Protein AF-A0A7Y1XIR2-F1 (afdb_monomer)

Radius of gyration: 12.78 Å; Cα contacts (8 Å, |Δi|>4): 74; chains: 1; bounding box: 37×23×31 Å

Solvent-accessible surface area (backbone atoms only — not comparable to full-atom values): 4124 Å² total; per-residue (Å²): 135,85,79,85,53,60,46,68,45,40,39,41,38,79,59,86,97,45,76,47,79,44,80,49,75,41,69,70,64,88,85,88,86,89,83,77,63,90,88,70,45,65,69,58,50,53,30,39,76,70,66,75,39,88,53,61,65,60,78,73,129

Foldseek 3Di:
DDDQDWAWWAFWDDDPPDIDGDTDIHGPDDDDDDDDDPPPCPVVVVCVVVVNDDTPTPGDD

Sequence (61 aa):
MVVDTTIALKHTLLQGDFELSVDVKIPATGVTGLFGKSGSGKTTLLRCIAGLEKGLSHDAR

Nearest PDB structures (foldseek):
  2nq2-assembly1_D  TM=7.410E-01  e=1.047E+00  Haemophilus influenzae

Structure (mmCIF, N/CA/C/O backbone):
data_AF-A0A7Y1XIR2-F1
#
_entry.id   AF-A0A7Y1XIR2-F1
#
loop_
_atom_site.group_PDB
_atom_site.id
_atom_site.type_symbol
_atom_site.label_atom_id
_atom_site.label_alt_id
_atom_site.label_comp_id
_atom_site.label_asym_id
_atom_site.label_entity_id
_atom_site.label_seq_id
_atom_site.pdbx_PDB_ins_code
_atom_site.Cartn_x
_atom_site.Cartn_y
_atom_site.Cartn_z
_atom_site.occupancy
_atom_site.B_iso_or_equiv
_atom_site.auth_seq_id
_atom_site.auth_comp_id
_atom_site.auth_asym_id
_atom_site.auth_atom_id
_atom_site.pdbx_PDB_model_num
ATOM 1 N N . MET A 1 1 ? -25.810 0.122 17.006 1.00 44.81 1 MET A N 1
ATOM 2 C CA . MET A 1 1 ? -25.390 0.994 15.893 1.00 44.81 1 MET A CA 1
ATOM 3 C C . MET A 1 1 ? -23.913 0.710 15.673 1.00 44.81 1 MET A C 1
ATOM 5 O O . MET A 1 1 ? -23.115 1.085 16.520 1.00 44.81 1 MET A O 1
ATOM 9 N N . VAL A 1 2 ? -23.569 -0.100 14.670 1.00 56.31 2 VAL A N 1
ATOM 10 C CA . VAL A 1 2 ? -22.163 -0.374 14.336 1.00 56.31 2 VAL A CA 1
ATOM 11 C C . VAL A 1 2 ? -21.700 0.814 13.506 1.00 56.31 2 VAL A C 1
ATOM 13 O O . VAL A 1 2 ? -22.308 1.123 12.488 1.00 56.31 2 VAL A O 1
ATOM 16 N N . VAL A 1 3 ? -20.709 1.546 13.996 1.00 62.34 3 VAL A N 1
ATOM 17 C CA . VAL A 1 3 ? -20.003 2.533 13.181 1.00 62.34 3 VAL A CA 1
ATOM 18 C C . VAL A 1 3 ? -19.042 1.751 12.296 1.00 62.34 3 VAL A C 1
ATOM 20 O O . VAL A 1 3 ? -18.076 1.176 12.796 1.00 62.34 3 VAL A O 1
ATOM 23 N N . ASP A 1 4 ? -19.340 1.673 10.999 1.00 72.81 4 ASP A N 1
ATOM 24 C CA . ASP A 1 4 ? -18.454 1.083 9.994 1.00 72.81 4 ASP A CA 1
ATOM 25 C C . ASP A 1 4 ? -17.248 2.006 9.779 1.00 72.81 4 ASP A C 1
ATOM 27 O O . ASP A 1 4 ? -17.186 2.806 8.845 1.00 72.81 4 ASP A O 1
ATOM 31 N N . THR A 1 5 ? -16.297 1.951 10.709 1.00 87.62 5 THR A N 1
ATOM 32 C CA . THR A 1 5 ? -15.059 2.724 10.639 1.00 87.62 5 THR A CA 1
ATOM 33 C C . THR A 1 5 ? -14.235 2.254 9.441 1.00 87.62 5 THR A C 1
ATOM 35 O O . THR A 1 5 ? -13.971 1.059 9.286 1.00 87.62 5 THR A O 1
ATOM 38 N N . THR A 1 6 ? -13.787 3.191 8.606 1.00 90.62 6 THR A N 1
ATOM 39 C CA . THR A 1 6 ? -12.930 2.913 7.445 1.00 90.62 6 THR A CA 1
ATOM 40 C C . THR A 1 6 ? -11.625 3.688 7.525 1.00 90.62 6 THR A C 1
ATOM 42 O O . THR A 1 6 ? -11.623 4.852 7.913 1.00 90.62 6 THR A O 1
ATOM 45 N N . ILE A 1 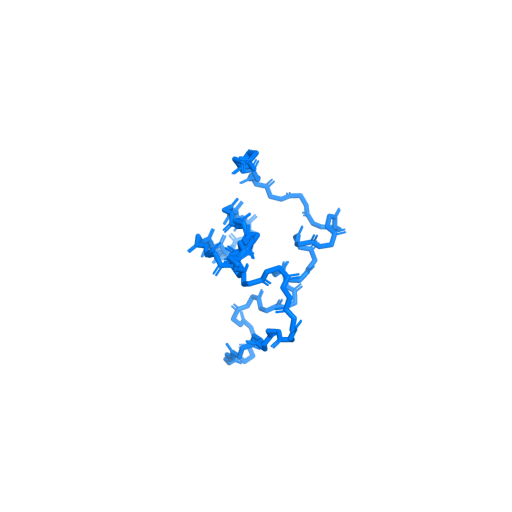7 ? -10.540 3.073 7.072 1.00 89.19 7 ILE A N 1
ATOM 46 C CA . ILE A 1 7 ? -9.241 3.698 6.849 1.00 89.19 7 ILE A CA 1
ATOM 47 C C . ILE A 1 7 ? -9.212 4.204 5.407 1.00 89.19 7 ILE A C 1
ATOM 49 O O . ILE A 1 7 ? -9.309 3.411 4.469 1.00 89.19 7 ILE A O 1
ATOM 53 N N . ALA A 1 8 ? -9.098 5.517 5.225 1.00 90.44 8 ALA A N 1
ATOM 54 C CA . ALA A 1 8 ? -8.880 6.113 3.913 1.00 90.44 8 ALA A CA 1
ATOM 55 C C . ALA A 1 8 ? -7.381 6.115 3.587 1.00 90.44 8 ALA A C 1
ATOM 57 O O . ALA A 1 8 ? -6.562 6.560 4.386 1.00 90.44 8 ALA A O 1
ATOM 58 N N . LEU A 1 9 ? -7.024 5.625 2.404 1.00 88.00 9 LEU A N 1
ATOM 59 C CA . LEU A 1 9 ? -5.661 5.600 1.897 1.00 88.00 9 LEU A CA 1
ATOM 60 C C . LEU A 1 9 ? -5.634 6.284 0.536 1.00 88.00 9 LEU A C 1
ATOM 62 O O . LEU A 1 9 ? -6.112 5.726 -0.452 1.00 88.00 9 LEU A O 1
ATOM 66 N N . LYS A 1 10 ? -5.037 7.476 0.501 1.00 91.12 10 LYS A N 1
ATOM 67 C CA . LYS A 1 10 ? -4.778 8.216 -0.729 1.00 91.12 10 LYS A CA 1
ATOM 68 C C . LYS A 1 10 ? -3.289 8.482 -0.869 1.00 91.12 10 LYS A C 1
ATOM 70 O O . LYS A 1 10 ? -2.694 9.187 -0.054 1.00 91.12 10 LYS A O 1
ATOM 75 N N . HIS A 1 11 ? -2.681 7.884 -1.883 1.00 88.06 11 HIS A N 1
ATOM 76 C CA . HIS A 1 11 ? -1.238 7.913 -2.042 1.00 88.06 11 HIS A CA 1
ATOM 77 C C . HIS A 1 11 ? -0.835 7.872 -3.511 1.00 88.06 11 HIS A C 1
ATOM 79 O O . HIS A 1 11 ? -1.328 7.044 -4.279 1.00 88.06 11 HIS A O 1
ATOM 85 N N . THR A 1 12 ? 0.121 8.727 -3.867 1.00 91.44 12 THR A N 1
ATOM 86 C CA . THR A 1 12 ? 0.789 8.699 -5.168 1.00 91.44 12 THR A CA 1
ATOM 87 C C . THR A 1 12 ? 2.290 8.573 -4.950 1.00 91.44 12 THR A C 1
ATOM 89 O O . THR A 1 12 ? 2.881 9.307 -4.156 1.00 91.44 12 THR A O 1
ATOM 92 N N . LEU A 1 13 ? 2.914 7.620 -5.635 1.00 90.06 13 LEU A N 1
ATOM 93 C CA . LEU A 1 13 ? 4.353 7.393 -5.597 1.00 90.06 13 LEU A CA 1
ATOM 94 C C . LEU A 1 13 ? 4.874 7.167 -7.012 1.00 90.06 13 LEU A C 1
ATOM 96 O O . LEU A 1 13 ? 4.308 6.384 -7.770 1.00 90.06 13 LEU A O 1
ATOM 100 N N . LEU A 1 14 ? 5.975 7.844 -7.330 1.00 90.44 14 LEU A N 1
ATOM 101 C CA . LEU A 1 14 ? 6.702 7.711 -8.586 1.00 90.44 14 LEU A CA 1
ATOM 102 C C . LEU A 1 14 ? 8.094 7.159 -8.282 1.00 90.44 14 LEU A C 1
ATOM 104 O O . LEU A 1 14 ? 8.818 7.722 -7.461 1.00 90.44 14 LEU A O 1
ATOM 108 N N . GLN A 1 15 ? 8.463 6.058 -8.931 1.00 84.38 15 GLN A N 1
ATOM 109 C CA . GLN A 1 15 ? 9.764 5.413 -8.773 1.00 84.38 15 GLN A CA 1
ATOM 110 C C . GLN A 1 15 ? 10.287 4.970 -10.143 1.00 84.38 15 GLN A C 1
ATOM 112 O O . GLN A 1 15 ? 9.985 3.878 -10.619 1.00 84.38 15 GLN A O 1
ATOM 117 N N . GLY A 1 16 ? 11.070 5.836 -10.793 1.00 88.00 16 GLY A N 1
ATOM 118 C CA . GLY A 1 16 ? 11.467 5.635 -12.191 1.00 88.00 16 GLY A CA 1
ATOM 119 C C . GLY A 1 16 ? 10.242 5.649 -13.110 1.00 88.00 16 GLY A C 1
ATOM 120 O O . GLY A 1 16 ? 9.403 6.537 -12.988 1.00 88.00 16 GLY A O 1
ATOM 121 N N . ASP A 1 17 ? 10.117 4.636 -13.970 1.00 89.62 17 ASP A N 1
ATOM 122 C CA . ASP A 1 17 ? 8.982 4.471 -14.896 1.00 89.62 17 ASP A CA 1
ATOM 123 C C . ASP A 1 17 ? 7.736 3.847 -14.237 1.00 89.62 17 ASP A C 1
ATOM 125 O O . ASP A 1 17 ? 6.744 3.552 -14.905 1.00 89.62 17 ASP A O 1
ATOM 129 N N . PHE A 1 18 ? 7.786 3.591 -12.927 1.00 88.81 18 PHE A N 1
ATOM 130 C CA . PHE A 1 18 ? 6.681 3.015 -12.174 1.00 88.81 18 PHE A CA 1
ATOM 131 C C . PHE A 1 18 ? 5.899 4.095 -11.418 1.00 88.81 18 PHE A C 1
ATOM 133 O O . PHE A 1 18 ? 6.459 4.829 -10.600 1.00 88.81 18 PHE A O 1
ATOM 140 N N . GLU A 1 19 ? 4.584 4.125 -11.636 1.00 92.00 19 GLU A N 1
ATOM 141 C CA . GLU A 1 19 ? 3.634 4.941 -10.883 1.00 92.00 19 GLU A CA 1
ATOM 142 C C . GLU A 1 19 ? 2.691 4.052 -10.067 1.00 92.00 19 GLU A C 1
ATOM 144 O O . GLU A 1 19 ? 2.029 3.153 -10.592 1.00 92.00 19 GLU A O 1
ATOM 149 N N . LEU A 1 20 ? 2.597 4.340 -8.770 1.00 91.12 20 LEU A N 1
ATOM 150 C CA . LEU A 1 20 ? 1.576 3.803 -7.883 1.00 91.12 20 LEU A CA 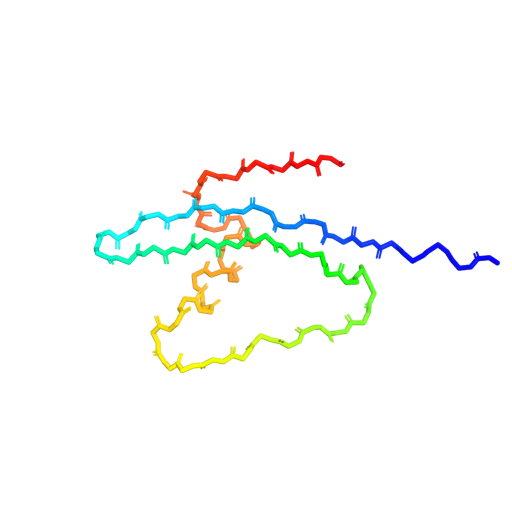1
ATOM 151 C C . LEU A 1 20 ? 0.604 4.921 -7.515 1.00 91.12 20 LEU A C 1
ATOM 153 O O . LEU A 1 20 ? 0.977 5.845 -6.797 1.00 91.12 20 LEU A O 1
ATOM 157 N N . SER A 1 21 ? -0.647 4.793 -7.954 1.00 92.75 21 SER A N 1
ATOM 158 C CA . SER A 1 21 ? -1.751 5.680 -7.584 1.00 92.75 21 SER A CA 1
ATOM 159 C C . SER A 1 21 ? -2.837 4.870 -6.885 1.00 92.75 21 SER A C 1
ATOM 161 O O . SER A 1 21 ? -3.365 3.906 -7.444 1.00 92.75 21 SER A O 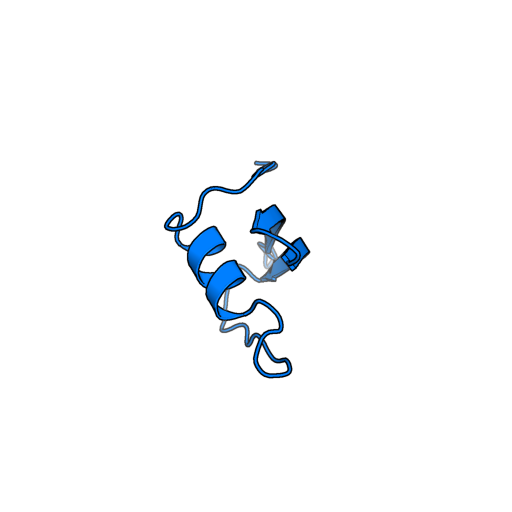1
ATOM 163 N N . VAL A 1 22 ? -3.123 5.217 -5.632 1.00 91.50 22 VAL A N 1
ATOM 164 C CA . VAL A 1 22 ? -4.096 4.518 -4.790 1.00 91.50 22 VAL A CA 1
ATOM 165 C C . VAL A 1 22 ? -5.020 5.534 -4.142 1.00 91.50 22 VAL A C 1
ATOM 167 O O . VAL A 1 22 ? -4.559 6.478 -3.508 1.00 91.50 22 VAL A O 1
ATOM 170 N N . ASP A 1 23 ? -6.322 5.308 -4.284 1.00 92.62 23 ASP A N 1
ATOM 171 C CA . ASP A 1 23 ? -7.386 6.025 -3.584 1.00 92.62 23 ASP A CA 1
ATOM 172 C C . ASP A 1 23 ? -8.430 4.981 -3.172 1.00 92.62 23 ASP A C 1
ATOM 174 O O . ASP A 1 23 ? -9.209 4.493 -3.994 1.00 92.62 23 ASP A O 1
ATOM 178 N N . VAL A 1 24 ? -8.352 4.519 -1.923 1.00 90.44 24 VAL A N 1
ATOM 179 C CA . VAL A 1 24 ? -9.182 3.418 -1.425 1.00 90.44 24 VAL A CA 1
ATOM 180 C C . VAL A 1 24 ? -9.618 3.658 0.013 1.00 90.44 24 VAL A C 1
ATOM 182 O O . VAL A 1 24 ? -8.902 4.255 0.814 1.00 90.44 24 VAL A O 1
ATOM 185 N N . LYS A 1 25 ? -10.801 3.146 0.355 1.00 91.75 25 LYS A N 1
ATOM 186 C CA . LYS A 1 25 ? -11.285 3.039 1.732 1.00 91.75 25 LYS A CA 1
ATOM 187 C C . LYS A 1 25 ? -11.325 1.572 2.123 1.00 91.75 25 LYS A C 1
ATOM 189 O O . LYS A 1 25 ? -11.938 0.766 1.428 1.00 91.75 25 LYS A O 1
ATOM 194 N N . ILE A 1 26 ? -10.664 1.236 3.220 1.00 91.19 26 ILE A N 1
ATOM 195 C CA . ILE A 1 26 ? -10.529 -0.132 3.719 1.00 91.19 26 ILE A CA 1
ATOM 196 C C . ILE A 1 26 ? -11.276 -0.226 5.052 1.00 91.19 26 ILE A C 1
ATOM 198 O O . ILE A 1 26 ? -11.156 0.697 5.857 1.00 91.19 26 ILE A O 1
ATOM 202 N N . PRO A 1 27 ? -12.042 -1.292 5.331 1.00 92.50 27 PRO A N 1
ATOM 203 C CA . PRO A 1 27 ? -12.626 -1.490 6.654 1.00 92.50 27 PRO A CA 1
ATOM 204 C C . PRO A 1 27 ? -11.550 -1.452 7.749 1.00 92.50 27 PRO A C 1
ATOM 206 O O . PRO A 1 27 ? -10.495 -2.067 7.609 1.00 92.50 27 PRO A O 1
ATOM 209 N N . ALA A 1 28 ? -11.811 -0.747 8.851 1.00 89.44 28 ALA A N 1
ATOM 210 C CA . ALA A 1 28 ? -10.892 -0.696 9.992 1.00 89.44 28 ALA A CA 1
ATOM 211 C C . ALA A 1 28 ? -10.886 -1.999 10.812 1.00 89.44 28 ALA A C 1
ATOM 213 O O . ALA A 1 28 ? -10.112 -2.139 11.758 1.00 89.44 28 ALA A O 1
ATOM 214 N N . THR A 1 29 ? -11.759 -2.947 10.469 1.00 91.81 29 THR A N 1
ATOM 215 C CA . THR A 1 29 ? -11.891 -4.253 11.113 1.00 91.81 29 THR A CA 1
ATOM 216 C C . THR A 1 29 ? -11.811 -5.375 10.078 1.00 91.81 29 THR A C 1
ATOM 218 O O . THR A 1 29 ? -12.126 -5.195 8.902 1.00 91.81 29 THR A O 1
ATOM 221 N N . GLY A 1 30 ? -11.387 -6.559 10.523 1.00 91.00 30 GLY A N 1
ATOM 222 C CA . GLY A 1 30 ? -11.212 -7.724 9.655 1.00 91.00 30 GLY A CA 1
ATOM 223 C C . GLY A 1 30 ? -9.865 -7.752 8.928 1.00 91.00 30 GLY A C 1
ATOM 224 O O . GLY A 1 30 ? -8.913 -7.076 9.314 1.00 91.00 30 GLY A O 1
ATOM 225 N N . VAL A 1 31 ? -9.773 -8.592 7.893 1.00 93.00 31 VAL A N 1
ATOM 226 C CA . VAL A 1 31 ? -8.554 -8.798 7.095 1.00 93.00 31 VAL A CA 1
ATOM 227 C C . VAL A 1 31 ? -8.842 -8.439 5.642 1.00 93.00 31 VAL A C 1
ATOM 229 O O . 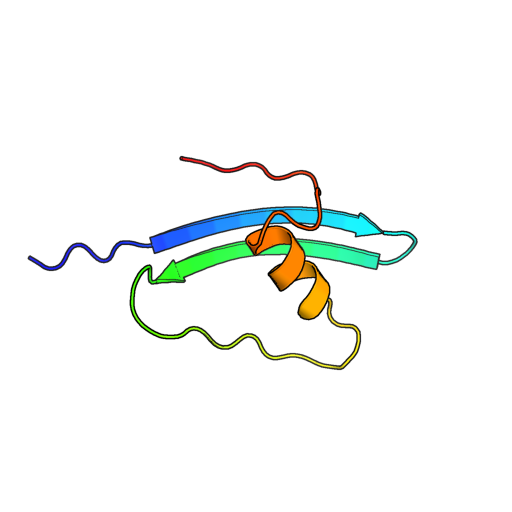VAL A 1 31 ? -9.751 -9.000 5.033 1.00 93.00 31 VAL A O 1
ATOM 232 N N . THR A 1 32 ? -8.043 -7.533 5.075 1.00 92.12 32 THR A N 1
ATOM 233 C CA . THR A 1 32 ? -8.130 -7.138 3.661 1.00 92.12 32 THR A CA 1
ATOM 234 C C . THR A 1 32 ? -6.974 -7.749 2.874 1.00 92.12 32 THR A C 1
ATOM 236 O O . THR A 1 32 ? -5.810 -7.562 3.225 1.00 92.12 32 THR A O 1
ATOM 239 N N . GLY A 1 33 ? -7.287 -8.479 1.802 1.00 93.38 33 GLY A N 1
ATOM 240 C CA . GLY A 1 33 ? -6.295 -9.059 0.893 1.00 93.38 33 GLY A CA 1
ATOM 241 C C . GLY A 1 33 ? -6.029 -8.165 -0.319 1.00 93.38 33 GLY A C 1
ATOM 242 O O . GLY A 1 33 ? -6.967 -7.688 -0.953 1.00 93.38 33 GLY A O 1
ATOM 243 N N . LEU A 1 34 ? -4.754 -7.976 -0.674 1.00 93.31 34 LEU A N 1
ATOM 244 C CA . LEU A 1 34 ? -4.329 -7.240 -1.868 1.00 93.31 34 LEU A CA 1
ATOM 245 C C . LEU A 1 34 ? -3.807 -8.208 -2.940 1.00 93.31 34 LEU A C 1
ATOM 247 O O . LEU A 1 34 ? -2.775 -8.854 -2.754 1.00 93.31 34 LEU A O 1
ATOM 251 N N . PHE A 1 35 ? -4.482 -8.266 -4.089 1.00 94.44 35 PHE A N 1
ATOM 252 C CA . PHE A 1 35 ? -4.162 -9.187 -5.186 1.00 94.44 35 PHE A CA 1
ATOM 253 C C . PHE A 1 35 ? -3.729 -8.450 -6.458 1.00 94.44 35 PHE A C 1
ATOM 255 O O . PHE A 1 35 ? -4.078 -7.296 -6.680 1.00 94.44 35 PHE A O 1
ATOM 262 N N . GLY A 1 36 ? -2.945 -9.125 -7.303 1.00 93.69 36 GLY A N 1
ATOM 263 C CA . GLY A 1 36 ? -2.464 -8.577 -8.574 1.00 93.69 36 GLY A CA 1
ATOM 264 C C . GLY A 1 36 ? -1.233 -9.306 -9.112 1.00 93.69 36 GLY A C 1
ATOM 265 O O . GLY A 1 36 ? -0.567 -10.039 -8.375 1.00 93.69 36 GLY A O 1
ATOM 266 N N . LYS A 1 37 ? -0.896 -9.079 -10.387 1.00 95.62 37 LYS A N 1
ATOM 267 C CA . LYS A 1 37 ? 0.281 -9.668 -11.060 1.00 95.62 37 LYS A CA 1
ATOM 268 C C . LYS A 1 37 ? 1.599 -9.292 -10.364 1.00 95.62 37 LYS A C 1
ATOM 270 O O . LYS A 1 37 ? 1.660 -8.318 -9.611 1.00 95.62 37 LYS A O 1
ATOM 275 N N . SER A 1 38 ? 2.670 -10.053 -10.597 1.00 93.88 38 SER A N 1
ATOM 276 C CA . SER A 1 38 ? 4.010 -9.639 -10.146 1.00 93.88 38 SER A CA 1
ATOM 277 C C . SER A 1 38 ? 4.372 -8.271 -10.741 1.00 93.88 38 SER A C 1
ATOM 279 O O . SER A 1 38 ? 3.992 -7.984 -11.873 1.00 93.88 38 SER A O 1
ATOM 281 N N . GLY A 1 39 ? 5.029 -7.408 -9.962 1.00 90.81 39 GLY A N 1
ATOM 282 C CA . GLY A 1 39 ? 5.362 -6.037 -10.374 1.00 90.81 39 GLY A CA 1
ATOM 283 C C . GLY A 1 39 ? 4.223 -5.010 -10.282 1.00 90.81 39 GLY A C 1
ATOM 284 O O . GLY A 1 39 ? 4.469 -3.831 -10.481 1.00 90.81 39 GLY A O 1
ATOM 285 N N . SER A 1 40 ? 2.997 -5.394 -9.904 1.00 92.44 40 SER A N 1
ATOM 286 C CA . SER A 1 40 ? 1.854 -4.461 -9.831 1.00 92.44 40 SER A CA 1
ATOM 287 C C . SER A 1 40 ? 1.891 -3.454 -8.666 1.00 92.44 40 SER A C 1
ATOM 289 O O . SER A 1 40 ? 0.873 -2.840 -8.370 1.00 92.44 40 SER A O 1
ATOM 291 N N . GLY A 1 41 ? 2.996 -3.356 -7.920 1.00 92.44 41 GLY A N 1
ATOM 292 C CA . GLY A 1 41 ? 3.114 -2.414 -6.800 1.00 92.44 41 GLY A CA 1
ATOM 293 C C . GLY A 1 41 ? 2.574 -2.873 -5.442 1.00 92.44 41 GLY A C 1
ATOM 294 O O . GLY A 1 41 ? 2.525 -2.061 -4.527 1.00 92.44 41 GLY A O 1
ATOM 295 N N . LYS A 1 42 ? 2.202 -4.151 -5.249 1.00 95.25 42 LYS A N 1
ATOM 296 C CA . LYS A 1 42 ? 1.643 -4.637 -3.962 1.00 95.25 42 LYS A CA 1
ATOM 297 C C . LYS A 1 42 ? 2.572 -4.398 -2.770 1.00 95.25 42 LYS A C 1
ATOM 299 O O . LYS A 1 42 ? 2.161 -3.839 -1.761 1.00 95.25 42 LYS A O 1
ATOM 304 N N . THR A 1 43 ? 3.830 -4.819 -2.894 1.00 94.12 43 THR A N 1
ATOM 305 C CA . THR A 1 43 ? 4.842 -4.628 -1.846 1.00 94.12 43 THR A CA 1
ATOM 306 C C . THR A 1 43 ? 5.115 -3.146 -1.614 1.00 94.12 43 THR A C 1
ATOM 308 O O . THR A 1 43 ? 5.242 -2.730 -0.468 1.00 94.12 43 THR A O 1
ATOM 311 N N . THR A 1 44 ? 5.148 -2.343 -2.681 1.00 93.00 44 THR A N 1
ATOM 312 C CA . THR A 1 44 ? 5.309 -0.887 -2.598 1.00 93.00 44 THR A CA 1
ATOM 313 C C . THR A 1 44 ? 4.157 -0.247 -1.825 1.00 93.00 44 THR A C 1
ATOM 315 O O . THR A 1 44 ? 4.404 0.518 -0.899 1.00 93.00 44 THR A O 1
ATOM 318 N N . LEU A 1 45 ? 2.909 -0.630 -2.112 1.00 91.88 45 LEU A N 1
ATOM 319 C CA . LEU A 1 45 ? 1.731 -0.151 -1.389 1.00 91.88 45 LEU A CA 1
ATOM 320 C C . LEU A 1 45 ? 1.775 -0.523 0.097 1.00 91.88 45 LEU A C 1
ATOM 322 O O . LEU A 1 45 ? 1.565 0.338 0.945 1.00 91.88 45 LEU A O 1
ATOM 326 N N . LEU A 1 46 ? 2.106 -1.775 0.429 1.00 92.75 46 LEU A N 1
ATOM 327 C CA . LEU A 1 46 ? 2.235 -2.207 1.826 1.00 92.75 46 LEU A CA 1
ATOM 328 C C . LEU A 1 46 ? 3.334 -1.438 2.573 1.00 92.75 46 LEU A C 1
ATOM 330 O O . LEU A 1 46 ? 3.153 -1.104 3.741 1.00 92.75 46 LEU A O 1
ATOM 334 N N . ARG A 1 47 ? 4.448 -1.107 1.908 1.00 91.38 47 ARG A N 1
ATOM 335 C CA . ARG A 1 47 ? 5.494 -0.254 2.494 1.00 91.38 47 ARG A CA 1
ATOM 336 C C . ARG A 1 47 ? 5.031 1.186 2.700 1.00 91.38 47 ARG A C 1
ATOM 338 O O . ARG A 1 47 ? 5.381 1.760 3.725 1.00 91.38 47 ARG A O 1
ATOM 345 N N . CYS A 1 48 ? 4.234 1.747 1.786 1.00 88.81 48 CYS A N 1
ATOM 346 C CA . CYS A 1 48 ? 3.635 3.075 1.965 1.00 88.81 48 CYS A CA 1
ATOM 347 C C . CYS A 1 48 ? 2.699 3.086 3.184 1.00 88.81 48 CYS A C 1
ATOM 349 O O . CYS A 1 48 ? 2.817 3.951 4.043 1.00 88.81 48 CYS A O 1
ATOM 351 N N . ILE A 1 49 ? 1.830 2.073 3.312 1.00 88.00 49 ILE A N 1
ATOM 352 C CA . ILE A 1 49 ? 0.924 1.914 4.465 1.00 88.00 49 ILE A CA 1
ATOM 353 C C . ILE A 1 49 ? 1.711 1.772 5.777 1.00 88.00 49 ILE A C 1
ATOM 355 O O . ILE A 1 49 ? 1.334 2.353 6.789 1.00 88.00 49 ILE A O 1
ATOM 359 N N . ALA A 1 50 ? 2.822 1.031 5.764 1.00 89.38 50 ALA A N 1
ATOM 360 C CA . ALA A 1 50 ? 3.694 0.863 6.927 1.00 89.38 50 ALA A CA 1
ATOM 361 C C . ALA A 1 50 ? 4.562 2.100 7.247 1.00 89.38 50 ALA A C 1
ATOM 363 O O . ALA A 1 50 ? 5.326 2.066 8.210 1.00 89.38 50 ALA A O 1
ATOM 364 N N . GLY A 1 51 ? 4.503 3.164 6.437 1.00 87.38 51 GLY A N 1
ATOM 365 C CA . GLY A 1 51 ? 5.351 4.352 6.580 1.00 87.38 51 GLY A CA 1
ATOM 366 C C . GLY A 1 51 ? 6.829 4.127 6.228 1.00 87.38 51 GLY A C 1
ATOM 367 O O . GLY A 1 51 ? 7.675 4.951 6.570 1.00 87.38 51 GLY A O 1
ATOM 368 N N . LEU A 1 52 ? 7.153 3.013 5.562 1.00 87.12 52 LEU A N 1
ATOM 369 C CA . LEU A 1 52 ? 8.514 2.641 5.152 1.00 87.12 52 LEU A CA 1
ATO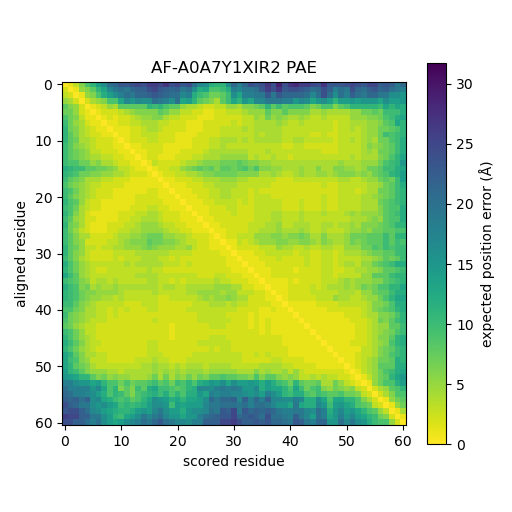M 370 C C . LEU A 1 52 ? 8.916 3.241 3.800 1.00 87.12 52 LEU A C 1
ATOM 372 O O . LEU A 1 52 ? 10.102 3.358 3.512 1.00 87.12 52 LEU A O 1
ATOM 376 N N . GLU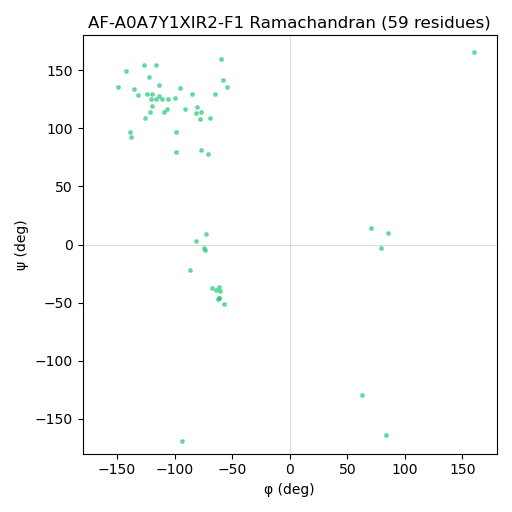 A 1 53 ? 7.937 3.613 2.979 1.00 83.06 53 GLU A N 1
ATOM 377 C CA . GLU A 1 53 ? 8.128 4.360 1.735 1.00 83.06 53 GLU A CA 1
ATOM 378 C C . GLU A 1 53 ? 7.367 5.680 1.833 1.00 83.06 53 GLU A C 1
ATOM 380 O O . GLU A 1 53 ? 6.186 5.694 2.179 1.00 83.06 53 GLU A O 1
ATOM 385 N N . LYS A 1 54 ? 8.045 6.793 1.539 1.00 70.62 54 LYS A N 1
ATOM 386 C CA . LYS A 1 54 ? 7.445 8.132 1.544 1.00 70.62 54 LYS A CA 1
ATOM 387 C C . LYS A 1 54 ? 7.092 8.520 0.114 1.00 70.62 54 LYS A C 1
ATOM 389 O O . LYS A 1 54 ? 7.955 8.995 -0.618 1.00 70.62 54 LYS A O 1
ATOM 394 N N . GLY A 1 55 ? 5.841 8.327 -0.290 1.00 66.06 55 GLY A N 1
ATOM 395 C CA . GLY A 1 55 ? 5.313 9.054 -1.446 1.00 66.06 55 GLY A CA 1
ATOM 396 C C . GLY A 1 55 ? 4.603 10.329 -1.014 1.00 66.06 55 GLY A C 1
ATOM 397 O O . GLY A 1 55 ? 4.682 10.756 0.138 1.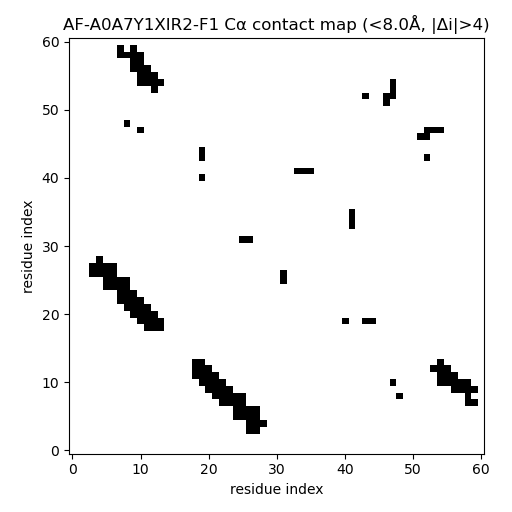00 66.06 55 GLY A O 1
ATOM 398 N N . LEU A 1 56 ? 3.901 10.946 -1.956 1.00 63.03 56 LEU A N 1
ATOM 399 C CA . LEU A 1 56 ? 3.047 12.094 -1.687 1.00 63.03 56 LEU A CA 1
ATOM 400 C C . LEU A 1 56 ? 1.759 11.580 -1.029 1.00 63.03 56 LEU A C 1
ATOM 402 O O . LEU A 1 56 ? 0.746 11.348 -1.692 1.00 63.03 56 LEU A O 1
ATOM 406 N N . SER A 1 57 ? 1.819 11.335 0.279 1.00 55.72 57 SER A N 1
ATOM 407 C CA . SER A 1 57 ? 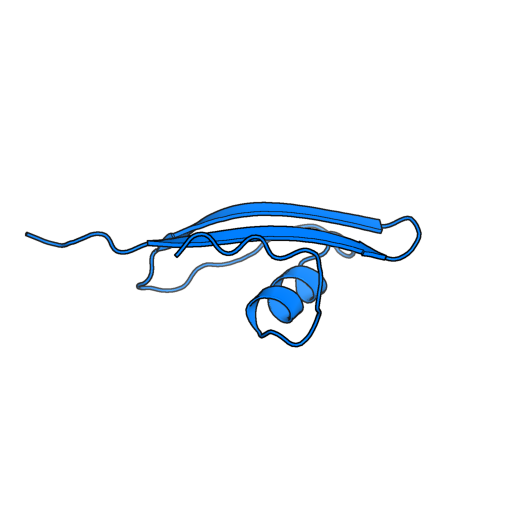0.659 10.984 1.092 1.00 55.72 57 SER A CA 1
ATOM 408 C C . SER A 1 57 ? -0.159 12.244 1.372 1.00 55.72 57 SER A C 1
ATOM 410 O O . SER A 1 57 ? 0.307 13.146 2.065 1.00 55.72 57 SER A O 1
ATOM 412 N N . HIS A 1 58 ? -1.376 12.307 0.835 1.00 51.84 58 HIS A N 1
ATOM 413 C CA . HIS A 1 58 ? -2.380 13.268 1.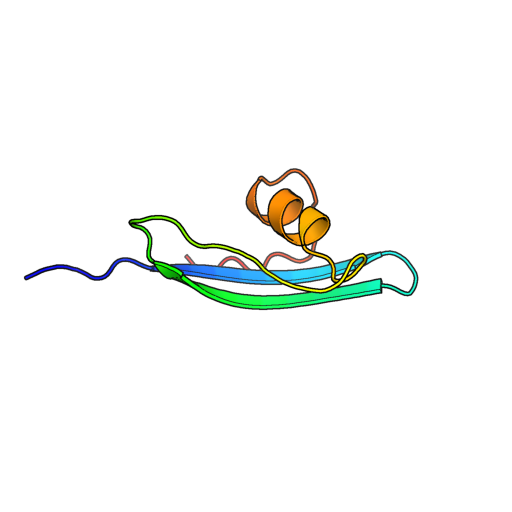287 1.00 51.84 58 HIS A CA 1
ATOM 414 C C . HIS A 1 58 ? -3.306 12.512 2.238 1.00 51.84 58 HIS A C 1
ATOM 416 O O . HIS A 1 58 ? -4.363 12.032 1.826 1.00 51.84 58 HIS A O 1
ATOM 422 N N . ASP A 1 59 ? -2.877 12.319 3.486 1.00 53.38 59 ASP A N 1
ATOM 423 C CA . ASP A 1 59 ? -3.748 11.748 4.505 1.00 53.38 59 ASP A CA 1
ATOM 424 C C . ASP A 1 59 ? -4.844 12.767 4.855 1.00 53.38 59 ASP A C 1
ATOM 426 O O . ASP A 1 59 ? -4.607 13.831 5.426 1.00 53.38 59 ASP A O 1
ATOM 430 N N . ALA A 1 60 ? -6.073 12.467 4.438 1.00 46.81 60 ALA A N 1
ATOM 431 C CA . ALA A 1 60 ? -7.253 13.116 4.981 1.00 46.81 60 ALA A CA 1
ATOM 432 C C . ALA A 1 60 ? -7.589 12.400 6.294 1.00 46.81 60 ALA A C 1
ATOM 434 O O . ALA A 1 60 ? -7.909 11.210 6.280 1.00 46.81 60 ALA A O 1
ATOM 435 N N . ARG A 1 61 ? -7.427 13.142 7.393 1.00 37.16 61 ARG A N 1
ATOM 436 C CA . ARG A 1 61 ? -7.814 12.787 8.765 1.00 37.16 61 ARG A CA 1
ATOM 437 C C . ARG A 1 61 ? -9.182 12.116 8.869 1.00 37.16 61 ARG A C 1
ATOM 439 O O . ARG A 1 61 ? -10.098 12.539 8.128 1.00 37.16 61 ARG A O 1
#

pLDDT: mean 84.17, std 14.5, range [37.16, 95.62]

Mean predicted aligned error: 6.01 Å

Secondary structure (DSSP, 8-state):
-----EEEEEEEEEETTEEEEEEEEEESSS-------TTSSHHHHHHHHTTSS--EE----